Protein AF-A0A920MWG7-F1 (afdb_monomer_lite)

Foldseek 3Di:
DKWWAQFWFDDVPHTDDGGDTDDDDPPDDDDDDDDDPDPDDDPVVPPDDTDGPDTDIDDPD

pLDDT: mean 85.45, std 13.74, range [57.09, 97.75]

Structure (mmCIF, N/CA/C/O backbone):
data_AF-A0A920MWG7-F1
#
_entry.id   AF-A0A920MWG7-F1
#
loop_
_atom_site.group_PDB
_atom_site.id
_atom_site.type_symbol
_atom_site.label_atom_id
_atom_site.label_alt_id
_atom_site.label_comp_id
_atom_site.label_asym_id
_atom_site.label_entity_id
_atom_site.label_seq_id
_atom_site.pdbx_PDB_ins_code
_atom_site.Cartn_x
_atom_site.Cartn_y
_atom_site.Cartn_z
_atom_site.occupancy
_atom_site.B_iso_or_equiv
_atom_site.auth_seq_id
_atom_site.auth_comp_id
_atom_site.auth_as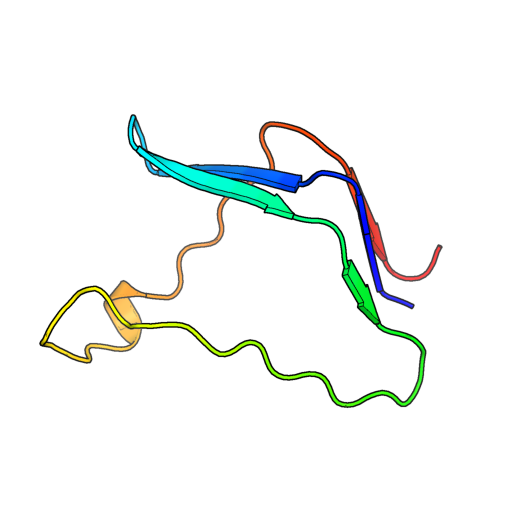ym_id
_atom_site.auth_atom_id
_atom_site.pdbx_PDB_model_num
ATOM 1 N N . MET A 1 1 ? -8.134 3.069 10.224 1.00 91.81 1 MET A N 1
ATOM 2 C CA . MET A 1 1 ? -8.373 2.332 8.965 1.00 91.81 1 MET A CA 1
ATOM 3 C C . MET A 1 1 ? -7.529 2.936 7.850 1.00 91.81 1 MET A C 1
ATOM 5 O O . MET A 1 1 ? -7.498 4.157 7.738 1.00 91.81 1 MET A O 1
ATOM 9 N N . LEU A 1 2 ? -6.841 2.109 7.067 1.00 96.94 2 LEU A N 1
ATOM 10 C CA . LEU A 1 2 ? -6.125 2.485 5.842 1.00 96.94 2 LEU A CA 1
ATOM 11 C C . LEU A 1 2 ? -6.773 1.746 4.669 1.00 96.94 2 LEU A C 1
ATOM 13 O O . LEU A 1 2 ? -7.006 0.545 4.779 1.00 96.94 2 LEU A O 1
ATOM 17 N N . LYS A 1 3 ? -7.040 2.434 3.558 1.00 96.88 3 LYS A N 1
ATOM 18 C CA . LYS A 1 3 ? -7.612 1.824 2.355 1.00 96.88 3 LYS A CA 1
ATOM 19 C C . LYS A 1 3 ? -6.933 2.349 1.099 1.00 96.88 3 LYS A C 1
ATOM 21 O O . LYS A 1 3 ? -6.837 3.555 0.903 1.00 96.88 3 LYS A O 1
ATOM 26 N N . LEU A 1 4 ? -6.490 1.435 0.248 1.00 96.62 4 LEU A N 1
ATOM 27 C CA . LEU A 1 4 ? -5.974 1.708 -1.086 1.00 96.62 4 LEU A CA 1
ATOM 28 C C . LEU A 1 4 ? -6.975 1.166 -2.103 1.00 96.62 4 LEU A C 1
ATOM 30 O O . LEU A 1 4 ? -7.442 0.032 -1.966 1.00 96.62 4 LEU A O 1
ATOM 34 N N . VAL A 1 5 ? -7.285 1.960 -3.124 1.00 97.31 5 VAL A N 1
ATOM 35 C CA . VAL A 1 5 ? -8.208 1.582 -4.199 1.00 97.31 5 VAL A CA 1
ATOM 36 C C . VAL A 1 5 ? -7.508 1.763 -5.538 1.00 97.31 5 VAL A C 1
ATOM 38 O O . VAL A 1 5 ? -7.283 2.888 -5.975 1.00 97.31 5 VAL A O 1
ATOM 41 N N . GLY A 1 6 ? -7.165 0.645 -6.178 1.00 97.75 6 GLY A N 1
ATOM 42 C CA . GLY A 1 6 ? -6.597 0.601 -7.526 1.00 97.75 6 GLY A CA 1
ATOM 43 C C . GLY A 1 6 ? -5.295 1.384 -7.682 1.00 97.75 6 GLY A C 1
ATOM 44 O O . GLY A 1 6 ? -5.095 2.004 -8.720 1.00 97.75 6 GLY A O 1
ATOM 45 N N . VAL A 1 7 ? -4.438 1.399 -6.660 1.00 97.12 7 VAL A N 1
ATOM 46 C CA . VAL A 1 7 ? -3.231 2.230 -6.644 1.00 97.12 7 VAL A CA 1
ATOM 47 C C . VAL A 1 7 ? -2.223 1.748 -7.680 1.00 97.12 7 VAL A C 1
ATOM 49 O O . VAL A 1 7 ? -1.797 0.588 -7.685 1.00 97.12 7 VAL A O 1
ATOM 52 N N . GLU A 1 8 ? -1.796 2.676 -8.527 1.00 96.69 8 GLU A N 1
ATOM 53 C CA . GLU A 1 8 ? -0.725 2.485 -9.495 1.00 96.69 8 GLU A CA 1
ATOM 54 C C . GLU A 1 8 ? 0.350 3.547 -9.294 1.00 96.69 8 GLU A C 1
ATOM 56 O O . GLU A 1 8 ? 0.046 4.714 -9.056 1.00 96.69 8 GLU A O 1
ATOM 61 N N . THR A 1 9 ? 1.615 3.156 -9.401 1.00 93.44 9 THR A N 1
ATOM 62 C CA . THR A 1 9 ? 2.745 4.088 -9.314 1.00 93.44 9 THR A CA 1
ATOM 63 C C . THR A 1 9 ? 3.887 3.607 -10.194 1.00 93.44 9 THR A C 1
ATOM 65 O O . THR A 1 9 ? 3.959 2.421 -10.547 1.00 93.44 9 THR A O 1
ATOM 68 N N . PHE A 1 10 ? 4.773 4.529 -10.545 1.00 91.31 10 PHE A N 1
ATOM 69 C CA . PHE A 1 10 ? 5.840 4.334 -11.510 1.00 91.31 10 PHE A CA 1
ATOM 70 C C . PHE A 1 10 ? 7.170 4.841 -10.952 1.00 91.31 10 PHE A C 1
ATOM 72 O O . PHE A 1 10 ? 7.258 5.907 -10.348 1.00 91.31 10 PHE A O 1
ATOM 79 N N . TYR A 1 11 ? 8.233 4.089 -11.221 1.00 85.94 11 TYR A N 1
ATOM 80 C CA . TYR A 1 11 ? 9.610 4.542 -11.089 1.00 85.94 11 TYR A CA 1
ATOM 81 C C . TYR A 1 11 ? 10.146 4.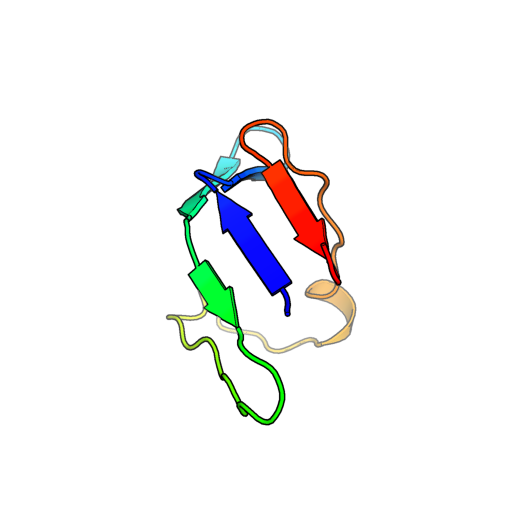873 -12.482 1.00 85.94 11 TYR A C 1
ATOM 83 O O . TYR A 1 11 ? 10.577 3.999 -13.243 1.00 85.94 11 TYR A O 1
ATOM 91 N N . GLY A 1 12 ? 10.075 6.154 -12.848 1.00 86.44 12 GLY A N 1
ATOM 92 C CA . GLY A 1 12 ? 10.382 6.601 -14.204 1.00 86.44 12 GLY A CA 1
ATOM 93 C C . GLY A 1 12 ? 9.461 5.923 -15.221 1.00 86.44 12 GLY A C 1
ATOM 94 O O . GLY A 1 12 ? 8.255 6.117 -15.195 1.00 86.44 12 GLY A O 1
ATOM 95 N N . LYS A 1 13 ? 10.028 5.109 -16.121 1.00 89.00 13 LYS A N 1
ATOM 96 C CA . LYS A 1 13 ? 9.255 4.374 -17.143 1.00 89.00 13 LYS A CA 1
ATOM 97 C C . LYS A 1 13 ? 8.764 2.998 -16.682 1.00 89.00 13 LYS A C 1
ATOM 99 O O . LYS A 1 13 ? 8.076 2.319 -17.440 1.00 89.00 13 LYS A O 1
ATOM 104 N N . VAL A 1 14 ? 9.152 2.555 -15.487 1.00 87.94 14 VAL A N 1
ATOM 105 C CA . VAL A 1 14 ? 8.823 1.222 -14.969 1.00 87.94 14 VAL A CA 1
ATOM 106 C C . VAL A 1 14 ? 7.630 1.331 -14.033 1.00 87.94 14 VAL A C 1
ATOM 108 O O . VAL A 1 14 ? 7.684 2.059 -13.047 1.00 87.94 14 VAL A O 1
ATOM 111 N N . LYS A 1 15 ? 6.561 0.585 -14.314 1.00 90.25 15 LYS A N 1
ATOM 112 C CA . LYS A 1 15 ? 5.415 0.488 -13.407 1.00 90.25 15 LYS A CA 1
ATOM 113 C C . LYS A 1 15 ? 5.799 -0.354 -12.193 1.00 90.25 15 LYS A C 1
ATOM 115 O O . LYS A 1 15 ? 6.299 -1.463 -12.349 1.00 90.25 15 LYS A O 1
ATOM 120 N N . ALA A 1 16 ? 5.600 0.198 -11.003 1.00 89.12 16 ALA A N 1
ATOM 121 C CA . ALA A 1 16 ? 5.973 -0.425 -9.738 1.00 89.12 16 ALA A CA 1
ATOM 122 C C . ALA A 1 16 ? 4.768 -1.053 -9.031 1.00 89.12 16 ALA A C 1
ATOM 124 O O . ALA A 1 16 ? 4.866 -2.161 -8.510 1.00 89.12 16 ALA A O 1
ATOM 125 N N . LEU A 1 17 ? 3.617 -0.372 -9.047 1.00 92.94 17 LEU A N 1
ATOM 126 C CA . LEU A 1 17 ? 2.350 -0.915 -8.555 1.00 92.94 17 LEU A CA 1
ATOM 127 C C . LEU A 1 17 ? 1.357 -1.037 -9.710 1.00 92.94 17 LEU A C 1
ATOM 129 O O . LEU A 1 17 ? 1.151 -0.097 -10.477 1.00 92.94 17 LEU A O 1
ATOM 133 N N . HIS A 1 18 ? 0.738 -2.210 -9.823 1.00 94.50 18 HIS A N 1
ATOM 134 C CA . HIS A 1 18 ? -0.149 -2.589 -10.922 1.00 94.50 18 HIS A CA 1
ATOM 135 C C . HIS A 1 18 ? -1.607 -2.695 -10.445 1.00 94.50 18 HIS A C 1
ATOM 137 O O . HIS A 1 18 ? -2.198 -3.770 -10.488 1.00 94.50 18 HIS A O 1
ATOM 143 N N . GLY A 1 19 ? -2.178 -1.594 -9.953 1.00 96.50 19 GLY A N 1
ATOM 144 C CA . GLY A 1 19 ? -3.595 -1.518 -9.576 1.00 96.50 19 GLY A CA 1
ATOM 145 C C . GLY A 1 19 ? -3.895 -2.157 -8.220 1.00 96.50 19 GLY A C 1
ATOM 146 O O . GLY A 1 19 ? -4.892 -2.860 -8.058 1.00 96.50 19 GLY A O 1
ATOM 147 N N . VAL A 1 20 ? -3.021 -1.946 -7.236 1.00 95.69 20 VAL A N 1
ATOM 148 C CA . VAL A 1 20 ? -3.109 -2.596 -5.923 1.00 95.69 20 VAL A CA 1
ATOM 149 C C . VAL A 1 20 ? -4.251 -2.002 -5.100 1.00 95.69 20 VAL A C 1
ATOM 151 O O . VAL A 1 20 ? -4.316 -0.795 -4.873 1.00 95.69 20 VAL A O 1
ATOM 154 N N . SER A 1 21 ? -5.136 -2.866 -4.605 1.00 96.56 21 SER A N 1
ATOM 155 C CA . SER A 1 21 ? -6.177 -2.504 -3.639 1.00 96.56 21 SER A CA 1
ATOM 156 C C . SER A 1 21 ? -5.989 -3.315 -2.367 1.00 96.56 21 SER A C 1
ATOM 158 O O . SER A 1 21 ? -5.847 -4.535 -2.432 1.00 96.56 21 SER A O 1
ATOM 160 N N . LEU A 1 22 ? -5.977 -2.646 -1.217 1.00 96.06 22 LEU A N 1
ATOM 161 C CA . LEU A 1 22 ? -5.852 -3.293 0.088 1.00 96.06 22 LEU A CA 1
ATOM 162 C C . LEU A 1 22 ? -6.557 -2.469 1.161 1.00 96.06 22 LEU A C 1
ATOM 164 O O . LEU A 1 22 ? -6.696 -1.253 1.036 1.00 96.06 22 LEU A O 1
ATOM 168 N N . GLU A 1 23 ? -6.963 -3.126 2.238 1.00 96.56 23 GLU A N 1
ATOM 169 C CA . GLU A 1 23 ? -7.569 -2.487 3.400 1.00 96.56 23 GLU A CA 1
ATOM 170 C C . GLU A 1 23 ? -6.912 -3.024 4.672 1.00 96.56 23 GLU A C 1
ATOM 172 O O . GLU A 1 23 ? -6.709 -4.229 4.815 1.00 96.56 23 GLU A O 1
ATOM 177 N N . VAL A 1 24 ? -6.558 -2.11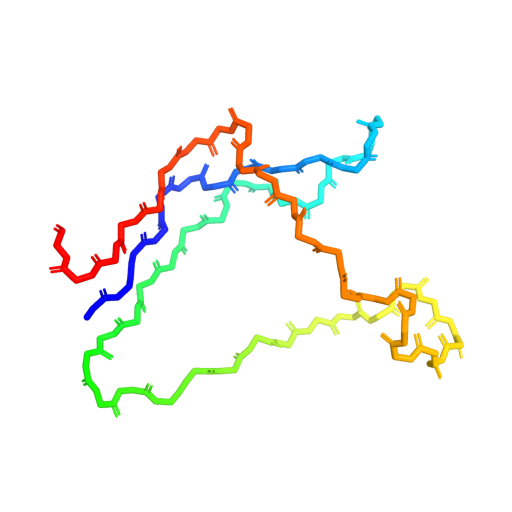6 5.582 1.00 96.75 24 VAL A N 1
ATOM 178 C CA . VAL A 1 24 ? -6.038 -2.434 6.914 1.00 96.75 24 VAL A CA 1
ATOM 179 C C . VAL A 1 24 ? -6.971 -1.816 7.945 1.00 96.75 24 VAL A C 1
ATOM 181 O O . VAL A 1 24 ? -7.090 -0.587 8.068 1.00 96.75 24 VAL A O 1
ATOM 184 N N . LEU A 1 25 ? -7.651 -2.684 8.685 1.00 95.75 25 LEU A N 1
ATOM 185 C CA . LEU A 1 25 ? -8.566 -2.300 9.748 1.00 95.75 25 LEU A CA 1
ATOM 186 C C . LEU A 1 25 ? -7.796 -1.935 11.021 1.00 95.75 25 LEU A C 1
ATOM 188 O O . LEU A 1 25 ? -6.608 -2.220 11.182 1.00 95.75 25 LEU A O 1
ATOM 192 N N . GLU A 1 26 ? -8.477 -1.257 11.938 1.00 94.88 26 GLU A N 1
ATOM 193 C CA . GLU A 1 26 ? -7.888 -0.911 13.229 1.00 94.88 26 GLU A CA 1
ATOM 194 C C . GLU A 1 26 ? -7.558 -2.172 14.042 1.00 94.88 26 GLU A C 1
ATOM 196 O O . GLU A 1 26 ? -8.324 -3.133 14.058 1.00 94.88 26 GLU A O 1
ATOM 201 N N . GLY A 1 27 ? -6.382 -2.183 14.674 1.00 96.00 27 GLY A N 1
ATOM 202 C CA . GLY A 1 27 ? -5.880 -3.336 15.425 1.00 96.00 27 GLY A CA 1
ATOM 203 C C . GLY A 1 27 ? -5.266 -4.458 14.576 1.00 96.00 27 GLY A C 1
ATOM 204 O O . GLY A 1 27 ? -4.772 -5.427 15.149 1.00 96.00 27 GLY A O 1
ATOM 205 N N . GLN A 1 28 ? -5.247 -4.352 13.241 1.00 96.44 28 GLN A N 1
ATOM 206 C CA . GLN A 1 28 ? -4.611 -5.361 12.390 1.00 96.44 28 GLN A CA 1
ATOM 207 C C . GLN A 1 28 ? -3.109 -5.122 12.214 1.00 96.44 28 GLN A C 1
ATOM 209 O O . GLN A 1 28 ? -2.670 -4.030 11.854 1.00 96.44 28 GLN A O 1
ATOM 214 N N . LEU A 1 29 ? -2.331 -6.194 12.387 1.00 95.31 29 LEU A N 1
ATOM 215 C CA . LEU A 1 29 ? -0.941 -6.267 11.951 1.00 95.31 29 LEU A CA 1
ATOM 216 C C . LEU A 1 29 ? -0.896 -6.894 10.555 1.00 95.31 29 LEU A C 1
ATOM 218 O O . LEU A 1 29 ? -1.277 -8.050 10.381 1.00 95.31 29 LEU A O 1
ATOM 222 N N . VAL A 1 30 ? -0.427 -6.134 9.566 1.00 94.38 30 VAL A N 1
ATOM 223 C CA . VAL A 1 30 ? -0.325 -6.576 8.169 1.00 94.38 30 VAL A CA 1
ATOM 224 C C . VAL A 1 30 ? 1.129 -6.498 7.721 1.00 94.38 30 VAL A C 1
ATOM 226 O O . VAL A 1 30 ? 1.820 -5.523 8.005 1.00 94.38 30 VAL A O 1
ATOM 229 N N . CYS A 1 31 ? 1.586 -7.528 7.010 1.00 92.69 31 CYS A N 1
ATOM 230 C CA . CYS A 1 31 ? 2.906 -7.577 6.393 1.00 92.69 31 CYS A CA 1
ATOM 231 C C . CYS A 1 31 ? 2.757 -7.860 4.895 1.00 92.69 31 CYS A C 1
ATOM 233 O O . CYS A 1 31 ? 1.946 -8.699 4.501 1.00 92.69 31 CYS A O 1
ATOM 235 N N . ILE A 1 32 ? 3.531 -7.156 4.069 1.00 87.62 32 ILE A N 1
ATOM 236 C CA . ILE A 1 32 ? 3.593 -7.369 2.621 1.00 87.62 32 ILE A CA 1
ATOM 237 C C . ILE A 1 32 ? 4.896 -8.109 2.324 1.00 87.62 32 ILE A C 1
ATOM 239 O O . ILE A 1 32 ? 5.975 -7.613 2.643 1.00 87.62 32 ILE A O 1
ATOM 243 N N . PHE A 1 33 ? 4.790 -9.277 1.694 1.00 85.69 33 PHE A N 1
ATOM 244 C CA . PHE A 1 33 ? 5.931 -10.058 1.220 1.00 85.69 33 PHE A CA 1
ATOM 245 C C . PHE A 1 33 ? 5.989 -10.039 -0.306 1.00 85.69 33 PHE A C 1
ATOM 247 O O . PHE A 1 33 ? 4.960 -10.032 -0.979 1.00 85.69 33 PHE A O 1
ATOM 254 N N . GLY A 1 34 ? 7.200 -10.072 -0.854 1.00 77.12 34 GLY A N 1
ATOM 255 C CA . GLY A 1 34 ? 7.434 -10.139 -2.290 1.00 77.12 34 GLY A CA 1
ATOM 256 C C . GLY A 1 34 ? 8.835 -10.652 -2.595 1.00 77.12 34 GLY A C 1
ATOM 257 O O . GLY A 1 34 ? 9.716 -10.628 -1.735 1.00 77.12 34 GLY A O 1
ATOM 258 N N . ALA A 1 35 ? 9.034 -11.131 -3.822 1.00 77.81 35 ALA A N 1
ATOM 259 C CA . ALA A 1 35 ? 10.365 -11.457 -4.311 1.00 77.81 35 ALA A CA 1
ATOM 260 C C . ALA A 1 35 ? 11.182 -10.167 -4.439 1.00 77.81 35 ALA A C 1
ATOM 262 O O . ALA A 1 35 ? 10.711 -9.188 -5.022 1.00 77.81 35 ALA A O 1
ATOM 263 N N . MET A 1 36 ? 12.403 -10.161 -3.907 1.00 69.56 36 MET A N 1
ATOM 264 C CA . MET A 1 36 ? 13.286 -9.013 -4.060 1.00 69.56 36 MET A CA 1
ATOM 265 C C . MET A 1 36 ? 14.090 -9.157 -5.352 1.00 69.56 36 MET A C 1
ATOM 267 O O . MET A 1 36 ? 14.802 -10.137 -5.543 1.00 69.56 36 MET A O 1
ATOM 271 N N . GLY A 1 37 ? 13.950 -8.191 -6.261 1.00 62.47 37 GLY A N 1
ATOM 272 C CA . GLY A 1 37 ? 14.556 -8.232 -7.599 1.00 62.47 37 GLY A CA 1
ATOM 273 C C . GLY A 1 37 ? 16.039 -7.850 -7.664 1.00 62.47 37 GLY A C 1
ATOM 274 O O . GLY A 1 37 ? 16.560 -7.676 -8.762 1.00 62.47 37 GLY A O 1
ATOM 275 N N . ARG A 1 38 ? 16.714 -7.667 -6.523 1.00 62.22 38 ARG A N 1
ATOM 276 C CA . ARG A 1 38 ? 18.147 -7.361 -6.445 1.00 62.22 38 ARG A CA 1
ATOM 277 C C . ARG A 1 38 ? 18.799 -8.182 -5.346 1.00 62.22 38 ARG A C 1
ATOM 279 O O . ARG A 1 38 ? 18.285 -8.280 -4.237 1.00 62.22 38 ARG A O 1
ATOM 286 N N . GLU A 1 39 ? 19.948 -8.739 -5.691 1.00 59.62 39 GLU A N 1
ATOM 287 C CA . GLU A 1 39 ? 20.768 -9.634 -4.873 1.00 59.62 39 GLU A CA 1
ATOM 288 C C . GLU A 1 39 ? 21.519 -8.931 -3.725 1.00 59.62 39 GLU A C 1
ATOM 290 O O . GLU A 1 39 ? 22.069 -9.592 -2.848 1.00 59.62 39 GLU A O 1
ATOM 295 N N . GLU A 1 40 ? 21.463 -7.594 -3.663 1.00 62.91 40 GLU A N 1
ATOM 296 C CA . GLU A 1 40 ? 22.176 -6.773 -2.679 1.00 62.91 40 GLU A CA 1
ATOM 297 C C . GLU A 1 40 ? 21.200 -5.983 -1.780 1.00 62.91 40 GLU A C 1
ATOM 299 O O . GLU A 1 40 ? 20.482 -5.079 -2.228 1.00 62.91 40 GLU A O 1
ATOM 304 N N . TYR A 1 41 ? 21.181 -6.308 -0.482 1.00 61.06 41 TYR A N 1
ATOM 305 C CA . TYR A 1 41 ? 20.421 -5.591 0.549 1.00 61.06 41 TYR A CA 1
ATOM 306 C C . TYR A 1 41 ? 21.210 -4.369 1.052 1.00 61.06 41 TYR A C 1
ATOM 308 O O . TYR A 1 41 ? 22.011 -4.478 1.973 1.00 61.06 41 TYR A O 1
ATOM 316 N N . ASN A 1 42 ? 20.953 -3.187 0.488 1.00 60.84 42 ASN A N 1
ATOM 317 C CA . ASN A 1 42 ? 21.351 -1.901 1.073 1.00 60.84 42 ASN A CA 1
ATOM 318 C C . ASN A 1 42 ? 20.104 -1.081 1.409 1.00 60.84 42 ASN A C 1
ATOM 320 O O . ASN A 1 42 ? 19.492 -0.501 0.516 1.00 60.84 42 ASN A O 1
ATOM 324 N N . PHE A 1 43 ? 19.724 -1.050 2.689 1.00 57.09 43 PHE A N 1
ATOM 325 C CA . PHE A 1 43 ? 18.463 -0.478 3.185 1.00 57.09 43 PHE A CA 1
ATOM 326 C C . PHE A 1 43 ? 18.227 0.974 2.733 1.00 57.09 43 PHE A C 1
ATOM 328 O O . PHE A 1 43 ? 17.109 1.341 2.374 1.00 57.09 43 PHE A O 1
ATOM 335 N N . GLU A 1 44 ? 19.294 1.773 2.661 1.00 59.19 44 GLU A N 1
ATOM 336 C CA . GLU A 1 44 ? 19.252 3.175 2.224 1.00 59.19 44 GLU A CA 1
ATOM 337 C C . GLU A 1 44 ? 18.773 3.345 0.772 1.00 59.19 44 GLU A C 1
ATOM 339 O O . GLU A 1 44 ? 18.136 4.343 0.445 1.00 59.19 44 GLU A O 1
ATOM 344 N N . ASN A 1 45 ? 18.995 2.351 -0.094 1.00 59.34 45 ASN A N 1
ATOM 345 C CA . ASN A 1 45 ? 18.592 2.410 -1.502 1.00 59.34 45 ASN A CA 1
ATOM 346 C C . ASN A 1 45 ? 17.110 2.069 -1.740 1.00 59.34 45 ASN A C 1
ATOM 348 O O . ASN A 1 45 ? 16.631 2.257 -2.856 1.00 59.34 45 ASN A O 1
ATOM 352 N N . TYR A 1 46 ? 16.383 1.556 -0.739 1.00 62.28 46 TYR A N 1
ATOM 353 C CA . TYR A 1 46 ? 15.031 1.005 -0.929 1.00 62.28 46 TYR A CA 1
ATOM 354 C C . TYR A 1 46 ? 13.903 1.863 -0.344 1.00 62.28 46 TYR A C 1
ATOM 356 O O . TYR A 1 46 ? 12.736 1.614 -0.643 1.00 62.28 46 TYR A O 1
ATOM 364 N N . MET A 1 47 ? 14.211 2.886 0.459 1.00 61.25 47 MET A N 1
ATOM 365 C CA . MET A 1 47 ? 13.194 3.785 1.014 1.00 61.25 47 MET A CA 1
ATOM 366 C C . MET A 1 47 ? 12.906 4.943 0.057 1.00 61.25 47 MET A C 1
ATOM 368 O O . MET A 1 47 ? 13.348 6.069 0.268 1.00 61.25 47 MET A O 1
ATOM 372 N N . TRP A 1 48 ? 12.185 4.657 -1.024 1.00 67.31 48 TRP A N 1
ATOM 373 C CA . TRP A 1 48 ? 11.695 5.678 -1.948 1.00 67.31 48 TRP A CA 1
ATOM 374 C C . TRP A 1 48 ? 10.189 5.831 -1.758 1.00 67.31 48 TRP A C 1
ATOM 376 O O . TRP A 1 48 ? 9.443 4.856 -1.826 1.00 67.31 48 TRP A O 1
ATOM 386 N N . VAL A 1 49 ? 9.742 7.059 -1.495 1.00 73.06 49 VAL A N 1
ATOM 387 C CA . VAL A 1 49 ? 8.315 7.391 -1.436 1.00 73.06 49 VAL A CA 1
ATOM 388 C C . VAL A 1 49 ? 7.893 7.824 -2.834 1.00 73.06 49 VAL A C 1
ATOM 390 O O . VAL A 1 49 ? 8.351 8.853 -3.323 1.00 73.06 49 VAL A O 1
ATOM 393 N N . ALA A 1 50 ? 7.051 7.022 -3.481 1.00 81.56 50 ALA A N 1
ATOM 394 C CA .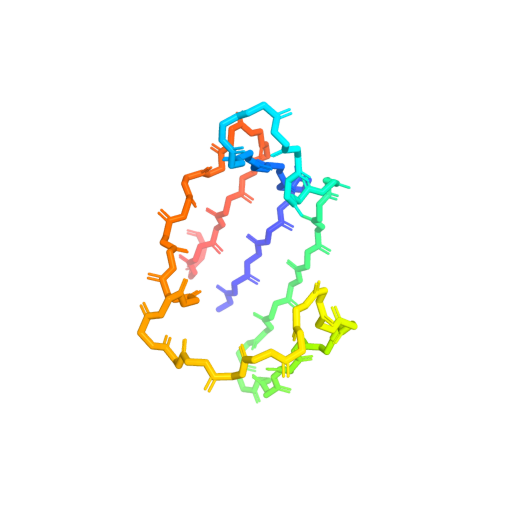 ALA A 1 50 ? 6.454 7.353 -4.768 1.00 81.56 50 ALA A CA 1
ATOM 395 C C . ALA A 1 50 ? 5.001 7.789 -4.574 1.00 81.56 50 ALA A C 1
ATOM 397 O O . ALA A 1 50 ? 4.252 7.163 -3.818 1.00 81.56 50 ALA A O 1
ATOM 398 N N . GLU A 1 51 ? 4.602 8.854 -5.264 1.00 87.75 51 GLU A N 1
ATOM 399 C CA . GLU A 1 51 ? 3.204 9.271 -5.291 1.00 87.75 51 GLU A CA 1
ATOM 400 C C . GLU A 1 51 ?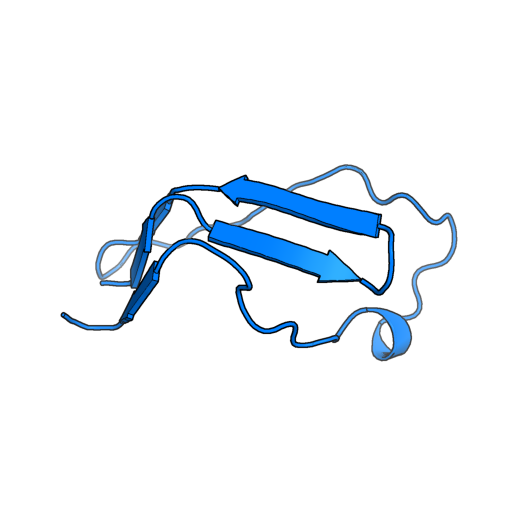 2.380 8.313 -6.172 1.00 87.75 51 GLU A C 1
ATOM 402 O O . GLU A 1 51 ? 2.888 7.784 -7.170 1.00 87.75 51 GLU A O 1
ATOM 407 N N . PRO A 1 52 ? 1.116 8.035 -5.812 1.00 92.81 52 PRO A N 1
ATOM 408 C CA . PRO A 1 52 ? 0.216 7.289 -6.679 1.00 92.81 52 PRO A CA 1
ATOM 409 C C . PRO A 1 52 ? -0.107 8.127 -7.922 1.00 92.81 52 PRO A C 1
ATOM 411 O O . PRO A 1 52 ? -0.564 9.261 -7.810 1.00 92.81 52 PRO A O 1
ATOM 414 N N . GLU A 1 53 ? 0.103 7.560 -9.107 1.00 95.44 53 GLU A N 1
ATOM 415 C CA . GLU A 1 53 ? -0.277 8.201 -10.373 1.00 95.44 53 GLU A CA 1
ATOM 416 C C . GLU A 1 53 ? -1.750 7.923 -10.709 1.00 95.44 53 GLU A C 1
ATOM 418 O O . GLU A 1 53 ? -2.440 8.765 -11.280 1.00 95.44 53 GLU A O 1
ATOM 423 N N . TYR A 1 54 ? -2.257 6.763 -10.275 1.00 97.44 54 TYR A N 1
ATOM 424 C CA . TYR A 1 54 ? -3.669 6.397 -10.358 1.00 97.44 54 TYR A CA 1
ATOM 425 C C . TYR A 1 54 ? -4.153 5.742 -9.061 1.00 97.44 54 TYR A C 1
ATOM 427 O O . TYR A 1 54 ? -3.363 5.222 -8.268 1.00 97.44 54 TYR A O 1
ATOM 435 N N . GLY A 1 55 ? -5.476 5.736 -8.880 1.00 96.69 55 GLY A N 1
ATOM 436 C CA . GLY A 1 55 ? -6.134 5.207 -7.688 1.00 96.69 55 GLY A CA 1
ATOM 437 C C . GLY A 1 55 ? -6.161 6.203 -6.530 1.00 96.69 55 GLY A C 1
ATOM 438 O O . GLY A 1 55 ? -5.824 7.376 -6.684 1.00 96.69 55 GLY A O 1
ATOM 439 N N . THR A 1 56 ? -6.600 5.742 -5.360 1.00 96.19 56 THR A N 1
ATOM 440 C CA . THR A 1 56 ? -6.709 6.584 -4.160 1.00 96.19 56 THR A CA 1
ATOM 441 C C . THR A 1 56 ? -6.184 5.885 -2.915 1.00 96.19 56 THR A C 1
ATOM 443 O O . THR A 1 56 ? -6.264 4.661 -2.773 1.00 96.19 56 THR A O 1
ATOM 446 N N . ILE A 1 57 ? -5.657 6.688 -1.991 1.00 95.44 57 ILE A N 1
ATOM 447 C CA . ILE A 1 57 ? -5.227 6.258 -0.662 1.00 95.44 57 ILE A CA 1
ATOM 448 C C . ILE A 1 57 ? -6.042 7.045 0.364 1.00 95.44 57 ILE A C 1
ATOM 450 O O . ILE A 1 57 ? -6.024 8.273 0.366 1.00 95.44 57 ILE A O 1
ATOM 454 N N . HIS A 1 58 ? -6.749 6.334 1.236 1.00 95.81 58 HIS A N 1
ATOM 455 C CA . HIS A 1 58 ? -7.573 6.890 2.304 1.00 95.81 58 HIS A CA 1
ATOM 456 C C . HIS A 1 58 ? -7.001 6.469 3.654 1.00 95.81 58 HIS A C 1
ATOM 458 O O . HIS A 1 58 ? -6.794 5.277 3.903 1.00 95.81 58 HIS A O 1
ATOM 464 N N . PHE A 1 59 ? -6.769 7.429 4.546 1.00 95.25 59 PHE A N 1
ATOM 465 C CA . PHE A 1 59 ? -6.274 7.163 5.891 1.00 95.25 59 PHE A CA 1
ATOM 466 C C . PHE A 1 59 ? -7.190 7.795 6.932 1.00 95.25 59 PHE A C 1
ATOM 468 O O . PHE A 1 59 ? -7.379 9.004 6.944 1.00 95.25 59 PHE A O 1
ATOM 475 N N . LYS A 1 60 ? -7.703 6.955 7.837 1.00 90.06 60 LYS A N 1
ATOM 476 C CA . LYS A 1 60 ? -8.641 7.317 8.914 1.00 90.06 60 LYS A 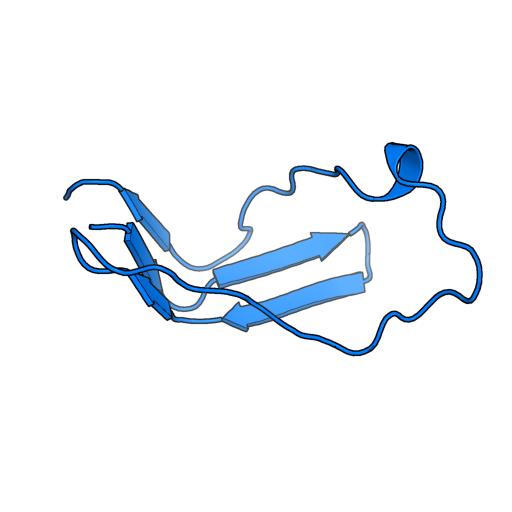CA 1
ATOM 477 C C . LYS A 1 60 ? -9.996 7.878 8.444 1.00 90.06 60 LYS A C 1
ATOM 479 O O . LYS A 1 60 ? -10.670 8.519 9.241 1.00 90.06 60 LYS A O 1
ATOM 484 N N . GLY A 1 61 ? -10.423 7.532 7.227 1.00 66.19 61 GLY A N 1
ATOM 485 C CA . GLY A 1 61 ? -11.653 8.040 6.610 1.00 66.19 61 GLY A CA 1
ATOM 486 C C . GLY A 1 61 ? -11.311 9.097 5.586 1.00 66.19 61 GLY A C 1
ATOM 487 O O . GLY A 1 61 ? -11.350 10.286 5.957 1.00 66.19 61 GLY A O 1
#

Radius of gyration: 13.41 Å; chains: 1; bounding box: 34×21×33 Å

Sequence (61 aa):
MLKLVGVETFYGKVKALHGVSLEVLEGQLVCIFGAMGREEYNFENYMWVAEPEYGTIHFKG

Secondary structure (DSSP, 8-state):
-EEEEEEEEEETTEEEEEEEEEEE-TT---------S-S---GGGT---PPPSEEEEEE--